Protein AF-A0A5B0BSK3-F1 (afdb_monomer_lite)

Radius of gyration: 52.9 Å; chains: 1; bounding box: 97×29×160 Å

Foldseek 3Di:
DVVVVCCCVPVVVVVVVVVVVVVLVVLVVVLVVQLVVLVVQLVVLVPCVVVLVVVPPNSPVVVVVSVVSNVVSVVSNVVSVVVNVVVVVVVVVVVVVSVVVVVVVVVVVVVVVVVVVVVVVVVVVVVVVVVVVVVVVVVVVVVVVVVVVVVVVVVVVVVVVVVVVVVVVVVVVVVVVVVVD

pLDDT: mean 88.32, std 11.14, range [46.59, 98.44]

Structure (mmCIF, N/CA/C/O backbone):
data_AF-A0A5B0BSK3-F1
#
_entry.id   AF-A0A5B0BSK3-F1
#
loop_
_atom_site.group_PDB
_atom_site.id
_atom_site.type_symbol
_atom_site.label_atom_id
_atom_site.label_alt_id
_atom_site.label_comp_id
_atom_site.label_asym_id
_atom_site.label_entity_id
_atom_site.label_seq_id
_atom_site.pdbx_PDB_ins_code
_atom_site.Cartn_x
_atom_site.Cartn_y
_atom_site.Cartn_z
_atom_site.occupancy
_atom_site.B_iso_or_equiv
_atom_site.auth_seq_id
_atom_site.auth_comp_id
_atom_site.auth_asym_id
_atom_site.auth_atom_id
_atom_site.pdbx_PDB_model_num
ATOM 1 N N . MET A 1 1 ? 8.605 -16.211 0.352 1.00 58.78 1 MET A N 1
ATOM 2 C CA . MET A 1 1 ? 8.585 -14.755 0.622 1.00 58.78 1 MET A CA 1
ATOM 3 C C . MET A 1 1 ? 7.286 -14.069 0.196 1.00 58.78 1 MET A C 1
ATOM 5 O O . MET A 1 1 ? 6.573 -13.642 1.086 1.00 58.78 1 MET A O 1
ATOM 9 N N . TRP A 1 2 ? 6.932 -13.959 -1.097 1.00 63.06 2 TRP A N 1
ATOM 10 C CA . TRP A 1 2 ? 5.648 -13.337 -1.498 1.00 63.06 2 TRP A CA 1
ATOM 11 C C . TRP A 1 2 ? 4.437 -14.219 -1.169 1.00 63.06 2 TRP A C 1
ATOM 13 O O . TRP A 1 2 ? 3.466 -13.733 -0.603 1.00 63.06 2 TRP A O 1
ATOM 23 N N . GLU A 1 3 ? 4.533 -15.530 -1.412 1.00 59.19 3 GLU A N 1
ATOM 24 C CA . GLU A 1 3 ? 3.505 -16.485 -0.975 1.00 59.19 3 GLU A CA 1
ATOM 25 C C . GLU A 1 3 ? 3.364 -16.531 0.550 1.00 59.19 3 GLU A C 1
ATOM 27 O O . GLU A 1 3 ? 2.250 -16.503 1.035 1.00 59.19 3 GLU A O 1
ATOM 32 N N . GLU A 1 4 ? 4.458 -16.500 1.320 1.00 63.97 4 GLU A N 1
ATOM 33 C CA . GLU A 1 4 ? 4.404 -16.426 2.795 1.00 63.97 4 GLU A CA 1
ATOM 34 C C . GLU A 1 4 ? 3.796 -15.110 3.302 1.00 63.97 4 GLU A C 1
ATOM 36 O O . GLU A 1 4 ? 3.042 -15.105 4.270 1.00 63.97 4 GLU A O 1
ATOM 41 N N . PHE A 1 5 ? 4.095 -13.987 2.641 1.00 64.50 5 PHE A N 1
ATOM 42 C CA . PHE A 1 5 ? 3.473 -12.698 2.935 1.00 64.50 5 PHE A CA 1
ATOM 43 C C . PHE A 1 5 ? 1.967 -12.758 2.654 1.00 64.50 5 PHE A C 1
ATOM 45 O O . PHE A 1 5 ? 1.161 -12.430 3.521 1.00 64.50 5 PHE A O 1
ATOM 52 N N . MET A 1 6 ? 1.572 -13.250 1.478 1.00 62.56 6 MET A N 1
ATOM 53 C CA . MET A 1 6 ? 0.167 -13.425 1.117 1.00 62.56 6 MET A CA 1
ATOM 54 C C . MET A 1 6 ? -0.544 -14.451 1.998 1.00 62.56 6 MET A C 1
ATOM 56 O O . MET A 1 6 ? -1.706 -14.244 2.313 1.00 62.56 6 MET A O 1
ATOM 60 N N . ASP A 1 7 ? 0.129 -15.501 2.460 1.00 64.94 7 ASP A N 1
ATOM 61 C CA . ASP A 1 7 ? -0.414 -16.500 3.381 1.00 64.94 7 ASP A CA 1
ATOM 62 C C . ASP A 1 7 ? -0.651 -15.903 4.780 1.00 64.94 7 ASP A C 1
ATOM 64 O O . ASP A 1 7 ? -1.737 -16.041 5.350 1.00 64.94 7 ASP A O 1
ATOM 68 N N . MET A 1 8 ? 0.291 -15.093 5.283 1.00 60.91 8 MET A N 1
ATOM 69 C CA . MET A 1 8 ? 0.121 -14.307 6.516 1.00 60.91 8 MET A CA 1
ATOM 70 C C . MET A 1 8 ? -1.071 -13.335 6.456 1.00 60.91 8 MET A C 1
ATOM 72 O O . MET A 1 8 ? -1.702 -13.060 7.484 1.00 60.91 8 MET A O 1
ATOM 76 N N . PHE A 1 9 ? -1.405 -12.801 5.278 1.00 63.34 9 PHE A N 1
ATOM 77 C CA . PHE A 1 9 ? -2.582 -11.942 5.091 1.00 63.34 9 PHE A CA 1
ATOM 78 C C . PHE A 1 9 ? -3.850 -12.711 4.693 1.00 63.34 9 PHE A C 1
ATOM 80 O O . PHE A 1 9 ? -4.943 -12.265 5.030 1.00 63.34 9 PHE A O 1
ATOM 87 N N . GLY A 1 10 ? -3.725 -13.845 4.008 1.00 57.16 10 GLY A N 1
ATOM 88 C CA . GLY A 1 10 ? -4.809 -14.635 3.425 1.00 57.16 10 GLY A CA 1
ATOM 89 C C . GLY A 1 10 ? -5.406 -15.633 4.411 1.00 57.16 10 GLY A C 1
ATOM 90 O O . GLY A 1 10 ? -6.599 -15.559 4.694 1.00 57.16 10 GLY A O 1
ATOM 91 N N . ASN A 1 11 ? -4.578 -16.490 5.015 1.00 56.53 11 ASN A N 1
ATOM 92 C CA . ASN A 1 11 ? -4.993 -17.383 6.103 1.00 56.53 11 ASN A CA 1
ATOM 93 C C . ASN A 1 11 ? -5.158 -16.617 7.424 1.00 56.53 11 ASN A C 1
ATOM 95 O O . ASN A 1 11 ? -6.068 -16.884 8.209 1.00 56.53 11 ASN A O 1
ATOM 99 N N . GLY A 1 12 ? -4.346 -15.576 7.629 1.00 57.75 12 GLY A N 1
ATOM 100 C CA . GLY A 1 12 ? -4.490 -14.669 8.764 1.00 57.75 12 GLY A CA 1
ATOM 101 C C . GLY A 1 12 ? -5.742 -13.789 8.710 1.00 57.75 12 GLY A C 1
ATOM 102 O O . GLY A 1 12 ? -6.115 -13.248 9.743 1.00 57.75 12 GLY A O 1
ATOM 103 N N . LYS A 1 13 ? -6.408 -13.633 7.557 1.00 61.66 13 LYS A N 1
ATOM 104 C CA . LYS A 1 13 ? -7.656 -12.860 7.447 1.00 61.66 13 LYS A CA 1
ATOM 105 C C . LYS A 1 13 ? -8.796 -13.521 8.211 1.00 61.66 13 LYS A C 1
ATOM 107 O O . LYS A 1 13 ? -9.407 -12.850 9.026 1.00 61.66 13 LYS A O 1
ATOM 112 N N . GLY A 1 14 ? -9.037 -14.814 7.985 1.00 65.31 14 GLY A N 1
ATOM 113 C CA . GLY A 1 14 ? -10.092 -15.547 8.692 1.00 65.31 14 GLY A CA 1
ATOM 114 C C . GLY A 1 14 ? -9.856 -15.529 10.198 1.00 65.31 14 GLY A C 1
ATOM 115 O O . GLY A 1 14 ? -10.701 -15.072 10.949 1.00 65.31 14 GLY A O 1
ATOM 116 N N . ILE A 1 15 ? -8.638 -15.874 10.624 1.00 68.88 15 ILE A N 1
ATOM 117 C CA . ILE A 1 15 ? -8.271 -15.909 12.047 1.00 68.88 15 ILE A CA 1
ATOM 118 C C . ILE A 1 15 ? -8.368 -14.521 12.703 1.00 68.88 15 ILE A C 1
ATOM 120 O O . ILE A 1 15 ? -8.820 -14.404 13.837 1.00 68.88 15 ILE A O 1
ATOM 124 N N . ARG A 1 16 ? -7.936 -13.453 12.023 1.00 70.50 16 ARG A N 1
ATOM 125 C CA . ARG A 1 16 ? -7.931 -12.092 12.584 1.00 70.50 16 ARG A CA 1
ATOM 126 C C . ARG A 1 16 ? -9.324 -11.470 12.582 1.00 70.50 16 ARG A C 1
ATOM 128 O O . ARG A 1 16 ? -9.658 -10.802 13.554 1.00 70.50 16 ARG A O 1
ATOM 135 N N . ASP A 1 17 ? -10.116 -11.718 11.539 1.00 73.69 17 ASP A N 1
ATOM 136 C CA . ASP A 1 17 ? -11.521 -11.314 11.482 1.00 73.69 17 ASP A CA 1
ATOM 137 C C . ASP A 1 17 ? -12.314 -12.076 12.574 1.00 73.69 17 ASP A C 1
ATOM 139 O O . ASP A 1 17 ? -13.069 -11.448 13.310 1.00 73.69 17 ASP A O 1
ATOM 143 N N . ASP A 1 18 ? -12.053 -13.374 12.791 1.00 79.00 18 ASP A N 1
ATOM 144 C CA . ASP A 1 18 ? -12.685 -14.186 13.846 1.00 79.00 18 ASP A CA 1
ATOM 145 C C . ASP A 1 18 ? -12.308 -13.724 15.263 1.00 79.00 18 ASP A C 1
ATOM 147 O O . ASP A 1 18 ? -13.186 -13.543 16.106 1.00 79.00 18 ASP A O 1
ATOM 151 N N . ILE A 1 19 ? -11.017 -13.492 15.540 1.00 83.31 19 ILE A N 1
ATOM 152 C CA . ILE A 1 19 ? -10.554 -12.973 16.843 1.00 83.31 19 ILE A CA 1
ATOM 153 C C . ILE A 1 19 ? -11.149 -11.588 17.101 1.00 83.31 19 ILE A C 1
ATOM 155 O O . ILE A 1 19 ? -11.595 -11.297 18.209 1.00 83.31 19 ILE A O 1
ATOM 159 N N . PHE A 1 20 ? -11.164 -10.727 16.082 1.00 82.94 20 PHE A N 1
ATOM 160 C CA . PHE A 1 20 ? -11.716 -9.386 16.208 1.00 82.94 20 PHE A CA 1
ATOM 161 C C . PHE A 1 20 ? -13.222 -9.423 16.489 1.00 82.94 20 PHE A C 1
ATOM 163 O O . PHE A 1 20 ? -13.682 -8.732 17.397 1.00 82.94 20 PHE A O 1
ATOM 170 N N . GLN A 1 21 ? -13.981 -10.270 15.787 1.00 82.00 21 GLN A N 1
ATOM 171 C CA . GLN A 1 21 ? -15.409 -10.453 16.062 1.00 82.00 21 GLN A CA 1
ATOM 172 C C . GLN A 1 21 ? -15.656 -11.044 17.450 1.00 82.00 21 GLN A C 1
ATOM 174 O O . GLN A 1 21 ? -16.515 -10.552 18.179 1.00 82.00 21 GLN A O 1
ATOM 179 N N . GLN A 1 22 ? -14.859 -12.032 17.863 1.00 88.94 22 GLN A N 1
ATOM 180 C CA . GLN A 1 22 ? -14.954 -12.610 19.201 1.00 88.94 22 GLN A CA 1
ATOM 181 C C . GLN A 1 22 ? -14.749 -11.551 20.292 1.00 88.94 22 GLN A C 1
ATOM 183 O O . GLN A 1 22 ? -15.480 -11.533 21.285 1.00 88.94 22 GLN A O 1
ATOM 188 N N . GLU A 1 23 ? -13.778 -10.656 20.112 1.00 88.19 23 GLU A N 1
ATOM 189 C CA . GLU A 1 23 ? -13.494 -9.610 21.091 1.00 88.19 23 GLU A CA 1
ATOM 190 C C . GLU A 1 23 ? -14.569 -8.515 21.093 1.00 88.19 23 GLU A C 1
ATOM 192 O O . GLU A 1 23 ? -14.955 -8.033 22.159 1.00 88.19 23 GLU A O 1
ATOM 197 N N . MET A 1 24 ? -15.135 -8.182 19.927 1.00 87.00 24 MET A N 1
ATOM 198 C CA . MET A 1 24 ? -16.293 -7.286 19.833 1.00 87.00 24 MET A CA 1
ATOM 199 C C . MET A 1 24 ? -17.524 -7.863 20.534 1.00 87.00 24 MET A C 1
ATOM 201 O O . MET A 1 24 ? -18.230 -7.139 21.239 1.00 87.00 24 MET A O 1
ATOM 205 N N . ASP A 1 25 ? -17.777 -9.160 20.384 1.00 89.12 25 ASP A N 1
ATOM 206 C CA . ASP A 1 25 ? -18.898 -9.821 21.045 1.00 89.12 25 ASP A CA 1
ATOM 207 C C . ASP A 1 25 ? -18.691 -9.921 22.560 1.00 89.12 25 ASP A C 1
ATOM 209 O O . ASP A 1 25 ? -19.631 -9.684 23.321 1.00 89.12 25 ASP A O 1
ATOM 213 N N . ARG A 1 26 ? -17.457 -10.152 23.026 1.00 92.25 26 ARG A N 1
ATOM 214 C CA . ARG A 1 26 ? -17.122 -10.031 24.455 1.00 92.25 26 ARG A CA 1
ATOM 215 C C . ARG A 1 26 ? -17.379 -8.629 24.991 1.00 92.25 26 ARG A C 1
ATOM 217 O O . ARG A 1 26 ? -17.936 -8.498 26.080 1.00 92.25 26 ARG A O 1
ATOM 224 N N . LEU A 1 27 ? -17.015 -7.593 24.235 1.00 92.12 27 LEU A N 1
ATOM 225 C CA . LEU A 1 27 ? -17.260 -6.209 24.634 1.00 92.12 27 LEU A CA 1
ATOM 226 C C . LEU A 1 27 ? -18.763 -5.912 24.747 1.00 92.12 27 LEU A C 1
ATOM 228 O O . LEU A 1 27 ? -19.197 -5.302 25.722 1.00 92.12 27 LEU A O 1
ATOM 232 N N . LYS A 1 28 ? -19.567 -6.390 23.787 1.00 90.12 28 LYS A N 1
ATOM 233 C CA . LYS A 1 28 ? -21.034 -6.269 23.835 1.00 90.12 28 LYS A CA 1
ATOM 234 C C . LYS A 1 28 ? -21.620 -6.952 25.067 1.00 90.12 28 LYS A C 1
ATOM 236 O O . LYS A 1 28 ? -22.472 -6.361 25.722 1.00 90.12 28 LYS A O 1
ATOM 241 N N . LEU A 1 29 ? -21.170 -8.168 25.386 1.00 93.00 29 LEU A N 1
ATOM 242 C CA . LEU A 1 29 ? -21.617 -8.884 26.584 1.00 93.00 29 LEU A CA 1
ATOM 243 C C . LEU A 1 29 ? -21.277 -8.100 27.858 1.00 93.00 29 LEU A C 1
ATOM 245 O O . LEU A 1 29 ? -22.140 -7.928 28.712 1.00 93.00 29 LEU A O 1
ATOM 249 N N . ALA A 1 30 ? -20.064 -7.545 27.945 1.00 93.25 30 ALA A N 1
ATOM 250 C CA . ALA A 1 30 ? -19.654 -6.724 29.082 1.00 93.25 30 ALA A CA 1
ATOM 251 C C . ALA A 1 30 ? -20.518 -5.460 29.244 1.00 93.25 30 ALA A C 1
ATOM 253 O O . ALA A 1 30 ? -20.886 -5.109 30.364 1.00 93.25 30 ALA A O 1
ATOM 254 N N . TYR A 1 31 ? -20.880 -4.786 28.148 1.00 92.94 31 TYR A N 1
ATOM 255 C CA . TYR A 1 31 ? -21.808 -3.653 28.206 1.00 92.94 31 TYR A CA 1
ATOM 256 C C . TYR A 1 31 ? -23.196 -4.069 28.687 1.00 92.94 31 TYR A C 1
ATOM 258 O O . TYR A 1 31 ? -23.760 -3.393 29.545 1.00 92.94 31 TYR A O 1
ATOM 266 N N . LEU A 1 32 ? -23.711 -5.201 28.202 1.00 92.06 32 LEU A N 1
ATOM 267 C CA . LEU A 1 32 ? -25.009 -5.728 28.622 1.00 92.06 32 LEU A CA 1
ATOM 268 C C . LEU A 1 32 ? -25.040 -6.019 30.130 1.00 92.06 32 LEU A C 1
ATOM 270 O O . LEU A 1 32 ? -26.027 -5.725 30.802 1.00 92.06 32 LEU A O 1
ATOM 274 N N . ASP A 1 33 ? -23.952 -6.559 30.681 1.00 95.81 33 ASP A N 1
ATOM 275 C CA . ASP A 1 33 ? -23.822 -6.829 32.116 1.00 95.81 33 ASP A CA 1
ATOM 276 C C . ASP A 1 33 ? -23.828 -5.539 32.952 1.00 95.81 33 ASP A C 1
ATOM 278 O O . ASP A 1 33 ? -24.470 -5.477 34.008 1.00 95.81 33 ASP A O 1
ATOM 282 N N . ILE A 1 34 ? -23.151 -4.489 32.474 1.00 93.62 34 ILE A N 1
ATOM 283 C CA . ILE A 1 34 ? -23.137 -3.173 33.129 1.00 93.62 34 ILE A CA 1
ATOM 284 C C . ILE A 1 34 ? -24.525 -2.529 33.062 1.00 93.62 34 ILE A C 1
ATOM 286 O O . ILE A 1 34 ? -25.015 -2.042 34.081 1.00 93.62 34 ILE A O 1
ATOM 290 N N . GLU A 1 35 ? -25.181 -2.564 31.903 1.00 94.44 35 GLU A N 1
ATOM 291 C CA . GLU A 1 35 ? -26.533 -2.031 31.718 1.00 94.44 35 GLU A CA 1
ATOM 292 C C . GLU A 1 35 ? -27.542 -2.753 32.619 1.00 94.44 35 GLU A C 1
ATOM 294 O O . GLU A 1 35 ? -28.292 -2.112 33.355 1.00 94.44 35 GLU A O 1
ATOM 299 N N . ASN A 1 36 ? -27.497 -4.087 32.669 1.00 95.12 36 ASN A N 1
ATOM 300 C CA . ASN A 1 36 ? -28.328 -4.880 33.575 1.00 95.12 36 ASN A CA 1
ATOM 301 C C . ASN A 1 36 ? -28.083 -4.515 35.047 1.00 95.12 36 ASN A C 1
ATOM 303 O O . ASN A 1 36 ? -29.036 -4.369 35.818 1.00 95.12 36 ASN A O 1
ATOM 307 N N . SER A 1 37 ? -26.821 -4.321 35.439 1.00 95.31 37 SER A N 1
ATOM 308 C CA . SER A 1 37 ? -26.454 -3.902 36.798 1.00 95.31 37 SER A CA 1
ATOM 309 C C . SER A 1 37 ? -26.969 -2.496 37.121 1.00 95.31 37 SER A C 1
ATOM 311 O O . SER A 1 37 ? -27.475 -2.256 38.223 1.00 95.31 37 SER A O 1
ATOM 313 N N . ALA A 1 38 ? -26.900 -1.571 36.161 1.00 94.81 38 ALA A N 1
ATOM 314 C CA . ALA A 1 38 ? -27.438 -0.221 36.282 1.00 94.81 38 ALA A CA 1
ATOM 315 C C . ALA A 1 38 ? -28.969 -0.244 36.425 1.00 94.81 38 ALA A C 1
ATOM 317 O O . ALA A 1 38 ? -29.506 0.351 37.359 1.00 94.81 38 ALA A O 1
ATOM 318 N N . VAL A 1 39 ? -29.679 -1.005 35.587 1.00 93.94 39 VAL A N 1
ATOM 319 C CA . VAL A 1 39 ? -31.141 -1.162 35.661 1.00 93.94 39 VAL A CA 1
ATOM 320 C C . VAL A 1 39 ? -31.571 -1.777 36.996 1.00 93.94 39 VAL A C 1
ATOM 322 O O . VAL A 1 39 ? -32.494 -1.270 37.637 1.00 93.94 39 VAL A O 1
ATOM 325 N N . GLN A 1 40 ? -30.891 -2.824 37.470 1.00 95.25 40 GLN A N 1
ATOM 326 C CA . GLN A 1 40 ? -31.186 -3.432 38.772 1.00 95.25 40 GLN A CA 1
ATOM 327 C C . GLN A 1 40 ? -30.936 -2.464 39.933 1.00 95.25 40 GLN A C 1
ATOM 329 O O . GLN A 1 40 ? -31.767 -2.357 40.838 1.00 95.25 40 GLN A O 1
ATOM 334 N N . THR A 1 41 ? -29.829 -1.719 39.893 1.00 94.69 41 THR A N 1
ATOM 335 C CA . THR A 1 41 ? -29.504 -0.701 40.903 1.00 94.69 41 THR A CA 1
ATOM 336 C C . THR A 1 41 ? -30.545 0.417 40.908 1.00 94.69 41 THR A C 1
ATOM 338 O O . THR A 1 41 ? -30.997 0.836 41.975 1.00 94.69 41 THR A O 1
ATOM 341 N N . ASN 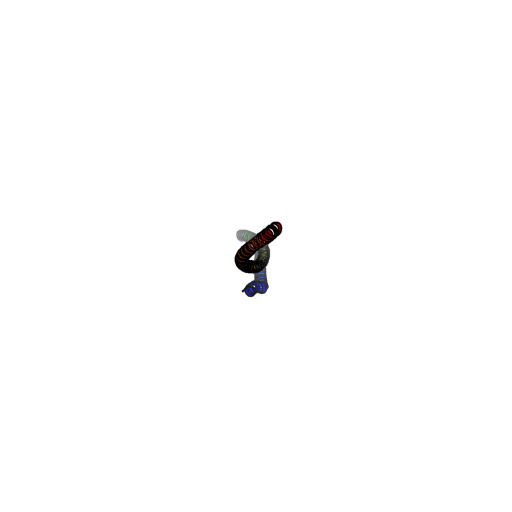A 1 42 ? -30.990 0.849 39.726 1.00 92.19 42 ASN A N 1
ATOM 342 C CA . ASN A 1 42 ? -32.050 1.837 39.566 1.00 92.19 42 ASN A CA 1
ATOM 343 C C . ASN A 1 42 ? -33.380 1.341 40.159 1.00 92.19 42 ASN A C 1
ATOM 345 O O . ASN A 1 42 ? -34.022 2.054 40.926 1.00 92.19 42 ASN A O 1
ATOM 349 N N . LEU A 1 43 ? -33.771 0.092 39.883 1.00 92.12 43 LEU A N 1
ATOM 350 C CA . LEU A 1 43 ? -34.978 -0.519 40.451 1.00 92.12 43 LEU A CA 1
ATOM 351 C C . LEU A 1 43 ? -34.901 -0.664 41.977 1.00 92.12 43 LEU A C 1
ATOM 353 O O . LEU A 1 43 ? -35.887 -0.414 42.675 1.00 92.12 43 LEU A O 1
ATOM 357 N N . LEU A 1 44 ? -33.740 -1.037 42.518 1.00 90.25 44 LEU A N 1
ATOM 358 C CA . LEU A 1 44 ? -33.527 -1.114 43.964 1.00 90.25 44 LEU A CA 1
ATOM 359 C C . LEU A 1 44 ? -33.652 0.274 44.609 1.00 90.25 44 LEU A C 1
ATOM 361 O O . LEU A 1 44 ? -34.344 0.439 45.620 1.00 90.25 44 LEU A O 1
ATOM 365 N N . ALA A 1 45 ? -33.045 1.286 43.986 1.00 90.38 45 ALA A N 1
ATOM 366 C CA . ALA A 1 45 ? -33.148 2.671 44.417 1.00 90.38 45 ALA A CA 1
ATOM 367 C C . ALA A 1 45 ? -34.580 3.212 44.284 1.00 90.38 45 ALA A C 1
ATOM 369 O O . ALA A 1 45 ? -35.035 3.955 45.140 1.00 90.38 45 ALA A O 1
ATOM 370 N N . LEU A 1 46 ? -35.353 2.799 43.281 1.00 85.62 46 LEU A N 1
ATOM 371 C CA . LEU A 1 46 ? -36.744 3.227 43.126 1.00 85.62 46 LEU A CA 1
ATOM 372 C C . LEU A 1 46 ? -37.659 2.695 44.245 1.00 85.62 46 LEU A C 1
ATOM 374 O O . LEU A 1 46 ? -38.587 3.385 44.663 1.00 85.62 46 LEU A O 1
ATOM 378 N N . ASN A 1 47 ? -37.388 1.490 44.753 1.00 85.00 47 ASN A N 1
ATOM 379 C CA . ASN A 1 47 ? -38.211 0.829 45.774 1.00 85.00 47 ASN A CA 1
ATOM 380 C C . ASN A 1 47 ? -37.850 1.226 47.220 1.00 85.00 47 ASN A C 1
ATOM 382 O O . ASN A 1 47 ? -38.666 1.092 48.136 1.00 85.00 47 ASN A O 1
ATOM 386 N N . THR A 1 48 ? -36.642 1.744 47.444 1.00 85.62 48 THR A N 1
ATOM 387 C CA . THR A 1 48 ? -36.116 2.080 48.782 1.00 85.62 48 THR A CA 1
ATOM 388 C C . THR A 1 48 ? -36.810 3.268 49.490 1.00 85.62 48 THR A C 1
ATOM 390 O O . THR A 1 48 ? -36.976 3.200 50.713 1.00 85.62 48 THR A O 1
ATOM 393 N N . PRO A 1 49 ? -37.318 4.324 48.813 1.00 81.81 49 PRO A N 1
ATOM 394 C CA . PRO A 1 49 ? -37.990 5.447 49.467 1.00 81.81 49 PRO A CA 1
ATOM 395 C C . PRO A 1 49 ? -39.261 5.040 50.221 1.00 81.81 49 PRO A C 1
ATOM 397 O O . PRO A 1 49 ? -39.613 5.681 51.205 1.00 81.81 49 PRO A O 1
ATOM 400 N N . ILE A 1 50 ? -39.925 3.948 49.821 1.00 80.12 50 ILE A N 1
ATOM 401 C CA . ILE A 1 50 ? -41.083 3.384 50.537 1.00 80.12 50 ILE A CA 1
ATOM 402 C C . ILE A 1 50 ? -40.665 2.900 51.935 1.00 80.12 50 ILE A C 1
ATOM 404 O O . ILE A 1 50 ? -41.363 3.137 52.924 1.00 80.12 50 ILE A O 1
ATOM 408 N N . VAL A 1 51 ? -39.504 2.248 52.031 1.00 78.50 51 VAL A N 1
ATOM 409 C CA . VAL A 1 51 ? -38.926 1.786 53.302 1.00 78.50 51 VAL A CA 1
ATOM 410 C C . VAL A 1 51 ? -38.455 2.977 54.137 1.00 78.50 51 VAL A C 1
ATOM 412 O O . VAL A 1 51 ? -38.711 3.022 55.339 1.00 78.50 51 VAL A O 1
ATOM 415 N N . A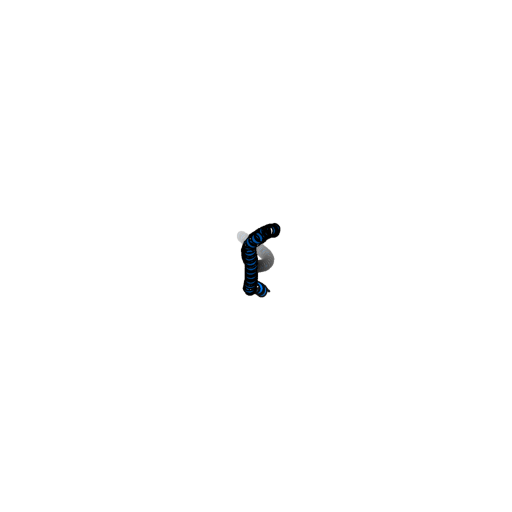LA A 1 52 ? -37.848 3.980 53.495 1.00 81.00 52 ALA A N 1
ATOM 416 C CA . ALA A 1 52 ? -37.447 5.227 54.141 1.00 81.00 52 ALA A CA 1
ATOM 417 C C . ALA A 1 52 ? -38.651 5.997 54.720 1.00 81.00 52 ALA A C 1
ATOM 419 O O . ALA A 1 52 ? -38.606 6.442 55.864 1.00 81.00 52 ALA A O 1
ATOM 420 N N . ALA A 1 53 ? -39.763 6.085 53.985 1.00 80.50 53 ALA A N 1
ATOM 421 C CA . ALA A 1 53 ? -40.997 6.709 54.458 1.00 80.50 53 ALA A CA 1
ATOM 422 C C . ALA A 1 53 ? -41.591 5.971 55.671 1.00 80.50 53 ALA A C 1
ATOM 424 O O . ALA A 1 53 ? -42.059 6.607 56.614 1.00 80.50 53 ALA A O 1
ATOM 425 N N . ARG A 1 54 ? -41.508 4.631 55.694 1.00 83.75 54 ARG A N 1
ATOM 426 C CA . ARG A 1 54 ? -41.903 3.802 56.849 1.00 83.75 54 ARG A CA 1
ATOM 427 C C . ARG A 1 54 ? -41.063 4.061 58.104 1.00 83.75 54 ARG A C 1
ATOM 429 O O . ARG A 1 54 ? -41.569 3.857 59.202 1.00 83.75 54 ARG A O 1
ATOM 436 N N . ALA A 1 55 ? -39.815 4.504 57.954 1.00 83.94 55 ALA A N 1
ATOM 437 C CA . ALA A 1 55 ? -38.903 4.802 59.061 1.00 83.94 55 ALA A CA 1
ATOM 438 C C . ALA A 1 55 ? -39.050 6.233 59.632 1.00 83.94 55 ALA A C 1
ATOM 440 O O . ALA A 1 55 ? -38.399 6.565 60.625 1.00 83.94 55 ALA A O 1
ATOM 441 N N . GLY A 1 56 ? -39.894 7.088 59.040 1.00 81.31 56 GLY A N 1
ATOM 442 C CA . GLY A 1 56 ? -40.145 8.450 59.529 1.00 81.31 56 GLY A CA 1
ATOM 443 C C . GLY A 1 56 ? -38.914 9.366 59.444 1.00 81.31 56 GLY A C 1
ATOM 444 O O . GLY A 1 56 ? -38.238 9.413 58.418 1.00 81.31 56 GLY A O 1
ATOM 445 N N . GLU A 1 57 ? -38.606 10.102 60.520 1.00 80.31 57 GLU A N 1
ATOM 446 C CA . GLU A 1 57 ? -37.436 11.006 60.607 1.00 80.31 57 GLU A CA 1
ATOM 447 C C . GLU A 1 57 ? -36.105 10.289 60.311 1.00 80.31 57 GLU A C 1
ATOM 449 O O . GLU A 1 57 ? -35.242 10.846 59.633 1.00 80.31 57 GLU A O 1
ATOM 454 N N . LEU A 1 58 ? -35.964 9.025 60.736 1.00 76.31 58 LEU A N 1
ATOM 455 C CA . LEU A 1 58 ? -34.752 8.222 60.524 1.00 76.31 58 LEU A CA 1
ATOM 456 C C . LEU A 1 58 ? -34.517 7.866 59.045 1.00 76.31 58 LEU A C 1
ATOM 458 O O . LEU A 1 58 ? -33.388 7.580 58.657 1.00 76.31 58 LEU A O 1
ATOM 462 N N . GLY A 1 59 ? -35.557 7.906 58.205 1.00 82.81 59 GLY A N 1
ATOM 463 C CA . GLY A 1 59 ? -35.469 7.580 56.781 1.00 82.81 59 GLY A CA 1
ATOM 464 C C . GLY A 1 59 ? -35.105 8.755 55.871 1.00 82.81 59 GLY A C 1
ATOM 465 O O . GLY A 1 59 ? -34.796 8.537 54.700 1.00 82.81 59 GLY A O 1
ATOM 466 N N . LYS A 1 60 ? -35.096 10.000 56.372 1.00 82.81 60 LYS A N 1
ATOM 467 C CA . LYS A 1 60 ? -34.805 11.191 55.548 1.00 82.81 60 LYS A CA 1
ATOM 468 C C . LYS A 1 60 ? -33.417 11.134 54.901 1.00 82.81 60 LYS A C 1
ATOM 470 O O . LYS A 1 60 ? -33.291 11.410 53.712 1.00 82.81 60 LYS A O 1
ATOM 475 N N . GLY A 1 61 ? -32.391 10.723 55.652 1.00 84.50 61 GLY A N 1
ATOM 476 C CA . GLY A 1 61 ? -31.033 10.546 55.120 1.00 84.50 61 GLY A CA 1
ATOM 477 C C . GLY A 1 61 ? -30.951 9.420 54.084 1.00 84.50 61 GLY A C 1
ATOM 478 O O . GLY A 1 61 ? -30.334 9.581 53.033 1.00 84.50 61 GLY A O 1
ATOM 479 N N . THR A 1 62 ? -31.649 8.309 54.331 1.00 85.56 62 THR A N 1
ATOM 480 C CA . THR A 1 62 ? -31.737 7.174 53.401 1.00 85.56 62 THR A CA 1
ATOM 481 C C . THR A 1 62 ? -32.405 7.569 52.085 1.00 85.56 62 THR A C 1
ATOM 483 O O . THR A 1 62 ? -31.936 7.158 51.027 1.00 85.56 62 THR A O 1
ATOM 486 N N . ALA A 1 63 ? -33.450 8.402 52.116 1.00 84.62 63 ALA A N 1
ATOM 487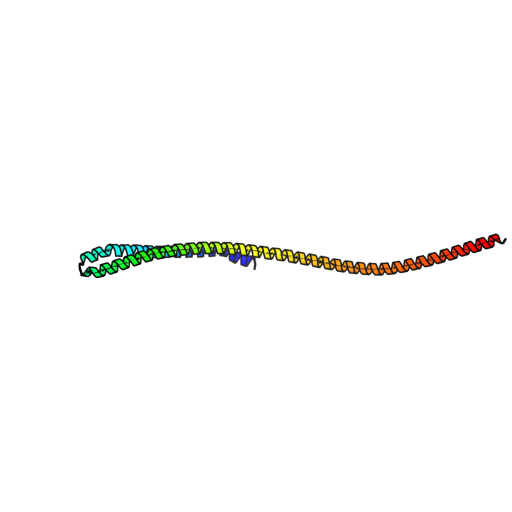 C CA . ALA A 1 63 ? -34.132 8.881 50.914 1.00 84.62 63 ALA A CA 1
ATOM 488 C C . ALA A 1 63 ? -33.216 9.733 50.013 1.00 84.62 63 ALA A C 1
ATOM 490 O O . ALA A 1 63 ? -33.229 9.559 48.796 1.00 84.62 63 ALA A O 1
ATOM 491 N N . VAL A 1 64 ? -32.379 10.599 50.602 1.00 87.44 64 VAL A N 1
ATOM 492 C CA . VAL A 1 64 ? -31.406 11.416 49.851 1.00 87.44 64 VAL A CA 1
ATOM 493 C C . VAL A 1 64 ? -30.341 10.538 49.193 1.00 87.44 64 VAL A C 1
ATOM 495 O O . VAL A 1 64 ? -30.102 10.666 47.995 1.00 87.44 64 VAL A O 1
ATOM 498 N N . VAL A 1 65 ? -29.752 9.601 49.944 1.00 89.19 65 VAL A N 1
ATOM 499 C CA . VAL A 1 65 ? -28.756 8.654 49.404 1.00 89.19 65 VAL A CA 1
ATOM 500 C C . VAL A 1 65 ? -29.353 7.829 48.265 1.00 89.19 65 VAL A C 1
ATOM 502 O O . VAL A 1 65 ? -28.731 7.656 47.223 1.00 89.19 65 VAL A O 1
ATOM 505 N N . THR A 1 66 ? -30.588 7.367 48.434 1.00 90.00 66 THR A N 1
ATOM 506 C CA . THR A 1 66 ? -31.294 6.573 47.428 1.00 90.00 66 THR A CA 1
ATOM 507 C C . THR A 1 66 ? -31.504 7.341 46.120 1.00 90.00 66 THR A C 1
ATOM 509 O O . THR A 1 66 ? -31.322 6.780 45.041 1.00 90.00 66 THR A O 1
ATOM 512 N N . GLN A 1 67 ? -31.847 8.630 46.194 1.00 90.12 67 GLN A N 1
ATOM 513 C CA . GLN A 1 67 ? -32.006 9.466 45.004 1.00 90.12 67 GLN A CA 1
ATOM 514 C C . GLN A 1 67 ? -30.677 9.653 44.252 1.00 90.12 67 GLN A C 1
ATOM 516 O O . GLN A 1 67 ? -30.667 9.629 43.021 1.00 90.12 67 GLN A O 1
ATOM 521 N N . GLU A 1 68 ? -29.558 9.787 44.970 1.00 92.44 68 GLU A N 1
ATOM 522 C CA . GLU A 1 68 ? -28.229 9.893 44.354 1.00 92.44 68 GLU A CA 1
ATOM 523 C C . GLU A 1 68 ? -27.790 8.569 43.707 1.00 92.44 68 GLU A C 1
ATOM 525 O O . GLU A 1 68 ? -27.245 8.564 42.601 1.00 92.44 68 GLU A O 1
ATOM 530 N N . VAL A 1 69 ? -28.101 7.428 44.338 1.00 94.44 69 VAL A N 1
ATOM 531 C CA . VAL A 1 69 ? -27.884 6.092 43.749 1.00 94.44 69 VAL A CA 1
ATOM 532 C C . VAL A 1 69 ? -28.688 5.934 42.458 1.00 94.44 69 VAL A C 1
ATOM 534 O O . VAL A 1 69 ? -28.152 5.445 41.466 1.00 94.44 69 VAL A O 1
ATOM 537 N N . ARG A 1 70 ? -29.944 6.403 42.432 1.00 93.12 70 ARG A N 1
ATOM 538 C CA . ARG A 1 70 ? -30.789 6.374 41.230 1.00 93.12 70 ARG A CA 1
ATOM 539 C C . ARG A 1 70 ? -30.162 7.159 40.079 1.00 93.12 70 ARG A C 1
ATOM 541 O O . ARG A 1 70 ? -29.995 6.632 38.986 1.00 93.12 70 ARG A O 1
ATOM 548 N N . LYS A 1 71 ? -29.748 8.397 40.355 1.00 94.25 71 LYS A N 1
ATOM 549 C CA . LYS A 1 71 ? -29.085 9.272 39.380 1.00 94.25 71 LYS A CA 1
ATOM 550 C C . LYS A 1 71 ? -27.765 8.678 38.876 1.00 94.25 71 LYS A C 1
ATOM 552 O O . LYS A 1 71 ? -27.448 8.785 37.695 1.00 94.25 71 LYS A O 1
ATOM 557 N N . THR A 1 72 ? -27.008 8.027 39.759 1.00 94.56 72 THR A N 1
ATOM 558 C CA . THR A 1 72 ? -25.767 7.325 39.398 1.00 94.56 72 THR A CA 1
ATOM 559 C C . THR A 1 72 ? -26.048 6.146 38.467 1.00 94.56 72 THR A C 1
ATOM 561 O O . THR A 1 72 ? -25.342 5.973 37.478 1.00 94.56 72 THR A O 1
ATOM 564 N N . ALA A 1 73 ? -27.096 5.366 38.744 1.00 95.00 73 ALA A N 1
ATOM 565 C CA . ALA A 1 73 ? -27.505 4.244 37.907 1.00 95.00 73 ALA A CA 1
ATOM 566 C C . ALA A 1 73 ? -27.997 4.695 36.518 1.00 95.00 73 ALA A C 1
ATOM 568 O O . ALA A 1 73 ? -27.585 4.121 35.515 1.00 95.00 73 ALA A O 1
ATOM 569 N N . GLU A 1 74 ? -28.810 5.755 36.447 1.00 95.00 74 GLU A N 1
ATOM 570 C CA . GLU A 1 74 ? -29.237 6.377 35.181 1.00 95.00 74 GLU A CA 1
ATOM 571 C C . GLU A 1 74 ? -28.015 6.837 34.356 1.00 95.00 74 GLU A C 1
ATOM 573 O O . GLU A 1 74 ? -27.847 6.430 33.208 1.00 95.00 74 GLU A O 1
ATOM 578 N N . SER A 1 75 ? -27.090 7.578 34.979 1.00 95.81 75 SER A N 1
ATOM 579 C CA . SER A 1 75 ? -25.851 8.053 34.338 1.00 95.81 75 SER A CA 1
ATOM 580 C C . SER A 1 75 ? -24.940 6.916 33.847 1.00 95.81 75 SER A C 1
ATOM 582 O O . SER A 1 75 ? -24.313 7.018 32.788 1.00 95.81 75 SER A O 1
ATOM 584 N N . ALA A 1 76 ? -24.866 5.807 34.592 1.00 94.00 76 ALA A N 1
ATOM 585 C CA . ALA A 1 76 ? -24.118 4.621 34.181 1.00 94.00 76 ALA A CA 1
ATOM 586 C C . ALA A 1 76 ? -24.733 3.960 32.935 1.00 94.00 76 ALA A C 1
ATOM 588 O O . ALA A 1 76 ? -23.992 3.544 32.042 1.00 94.00 76 ALA A O 1
ATOM 589 N N . SER A 1 77 ? -26.067 3.911 32.845 1.00 94.00 77 SER A N 1
ATOM 590 C CA . SER A 1 77 ? -26.782 3.397 31.670 1.00 94.00 77 SER A CA 1
ATOM 591 C C . SER A 1 77 ? -26.505 4.257 30.433 1.00 94.00 77 SER A C 1
ATOM 593 O O . SER A 1 77 ? -26.096 3.731 29.398 1.00 94.00 77 SER A O 1
ATOM 595 N N . ASP A 1 78 ? -26.618 5.582 30.563 1.00 94.88 78 ASP A N 1
ATOM 596 C CA . ASP A 1 78 ? -26.345 6.528 29.472 1.00 94.88 78 ASP A CA 1
ATOM 597 C C . ASP A 1 78 ? -24.885 6.445 28.999 1.00 94.88 78 ASP A C 1
ATOM 599 O O . ASP A 1 78 ? -24.592 6.436 27.801 1.00 94.88 78 ASP A O 1
ATOM 603 N N . SER A 1 79 ? -23.946 6.341 29.943 1.00 94.81 79 SER A N 1
ATOM 604 C CA . SER A 1 79 ? -22.522 6.186 29.633 1.00 94.81 79 SER A CA 1
ATOM 605 C C . SER A 1 79 ? -22.248 4.879 28.888 1.00 94.81 79 SER A C 1
ATOM 607 O O . SER A 1 79 ? -21.491 4.874 27.919 1.00 94.81 79 SER A O 1
ATOM 609 N N . THR A 1 80 ? -22.889 3.783 29.300 1.00 94.12 80 THR A N 1
ATOM 610 C CA . THR A 1 80 ? -22.752 2.469 28.652 1.00 94.12 80 THR A CA 1
ATOM 611 C C . THR A 1 80 ? -23.272 2.506 27.215 1.00 94.12 80 THR A C 1
ATOM 613 O O . THR A 1 80 ? -22.574 2.051 26.308 1.00 94.12 80 THR A O 1
ATOM 616 N N . ALA A 1 81 ? -24.424 3.142 26.977 1.00 92.69 81 ALA A N 1
ATOM 617 C CA . ALA A 1 81 ? -24.970 3.330 25.633 1.00 92.69 81 ALA A CA 1
ATOM 618 C C . ALA A 1 81 ? -24.029 4.152 24.730 1.00 92.69 81 ALA A C 1
ATOM 620 O O . ALA A 1 81 ? -23.775 3.782 23.580 1.00 92.69 81 ALA A O 1
ATOM 621 N N . ASN A 1 82 ? -23.442 5.230 25.263 1.00 94.75 82 ASN A N 1
ATOM 622 C CA . ASN A 1 82 ? -22.460 6.036 24.535 1.00 94.75 82 ASN A CA 1
ATOM 623 C C . ASN A 1 82 ? -21.192 5.236 24.191 1.00 94.75 82 ASN A C 1
ATOM 625 O O . ASN A 1 82 ? -20.696 5.322 23.066 1.00 94.75 82 ASN A O 1
ATOM 629 N N . PHE A 1 83 ? -20.678 4.428 25.125 1.00 92.62 83 PHE A N 1
ATOM 630 C CA . PHE A 1 83 ? -19.529 3.558 24.863 1.00 92.62 83 PHE A CA 1
ATOM 631 C C . PHE A 1 83 ? -19.831 2.496 23.806 1.00 92.62 83 PHE A C 1
ATOM 633 O O . PHE A 1 83 ? -18.987 2.235 22.949 1.00 92.62 83 PHE A O 1
ATOM 640 N N . GLN A 1 84 ? -21.033 1.921 23.817 1.00 92.38 84 GLN A N 1
ATOM 641 C CA . GLN A 1 84 ? -21.452 0.961 22.802 1.00 92.38 84 GLN A CA 1
ATOM 642 C C . GLN A 1 84 ? -21.499 1.599 21.406 1.00 92.38 84 GLN A C 1
ATOM 644 O O . GLN A 1 84 ? -21.004 1.004 20.444 1.00 92.38 84 GLN A O 1
ATOM 649 N N . ALA A 1 85 ? -22.024 2.823 21.292 1.00 93.25 85 ALA A N 1
ATOM 650 C CA . ALA A 1 85 ? -22.029 3.573 20.038 1.00 93.25 85 ALA A CA 1
ATOM 651 C C . ALA A 1 85 ? -20.604 3.884 19.546 1.00 93.25 85 ALA A C 1
ATOM 653 O O . ALA A 1 85 ? -20.290 3.653 18.376 1.00 93.25 85 ALA A O 1
ATOM 654 N N . LEU A 1 86 ? -19.721 4.339 20.442 1.00 94.56 86 LEU A N 1
ATOM 655 C CA . LEU A 1 86 ? -18.328 4.649 20.113 1.00 94.56 86 LEU A CA 1
ATOM 656 C C . LEU A 1 86 ? -17.560 3.406 19.645 1.00 94.56 86 LEU A C 1
ATOM 658 O O . LEU A 1 86 ? -16.896 3.443 18.612 1.00 94.56 86 LEU A O 1
ATOM 662 N N . THR A 1 87 ? -17.694 2.287 20.358 1.00 92.19 87 THR A N 1
ATOM 663 C CA . THR A 1 87 ? -17.090 1.009 19.959 1.00 92.19 87 THR A CA 1
ATOM 664 C C . THR A 1 87 ? -17.600 0.548 18.597 1.00 92.19 87 THR A C 1
ATOM 666 O O . THR A 1 87 ? -16.813 0.068 17.782 1.00 92.19 87 THR A O 1
ATOM 669 N N . SER A 1 88 ? -18.894 0.722 18.310 1.00 90.06 88 SER A N 1
ATOM 670 C CA . SER A 1 88 ? -19.435 0.394 16.988 1.00 90.06 88 SER A CA 1
ATOM 671 C C . SER A 1 88 ? -18.816 1.257 15.885 1.00 90.06 88 SER A C 1
ATOM 673 O O . SER A 1 88 ? -18.458 0.717 14.843 1.00 90.06 88 SER A O 1
ATOM 675 N N . SER A 1 89 ? -18.639 2.561 16.119 1.00 94.38 89 SER A N 1
ATOM 676 C CA . SER A 1 89 ? -17.960 3.454 15.168 1.00 94.38 89 SER A CA 1
ATOM 677 C C . SER A 1 89 ? -16.512 3.024 14.929 1.00 94.38 89 SER A C 1
ATOM 679 O O . SER A 1 89 ? -16.079 2.899 13.787 1.00 94.38 89 SER A O 1
ATOM 681 N N . HIS A 1 90 ? -15.770 2.715 15.997 1.00 91.19 90 HIS A N 1
ATOM 682 C CA . HIS A 1 90 ? -14.397 2.222 15.876 1.00 91.19 90 HIS A CA 1
ATOM 683 C C . HIS A 1 90 ? -14.317 0.901 15.098 1.00 91.19 90 HIS A C 1
ATOM 685 O O . HIS A 1 90 ? -13.378 0.706 14.329 1.00 91.19 90 HIS A O 1
ATOM 691 N N . ARG A 1 91 ? -15.298 -0.002 15.254 1.00 87.50 91 ARG A N 1
ATOM 692 C CA . ARG A 1 91 ? -15.381 -1.231 14.449 1.00 87.50 91 ARG A CA 1
ATOM 693 C C . ARG A 1 91 ? -15.465 -0.904 12.958 1.00 87.50 91 ARG A C 1
ATOM 695 O O . ARG A 1 91 ? -14.705 -1.469 12.174 1.00 87.50 91 ARG A O 1
ATOM 702 N N . ASP A 1 92 ? -16.347 0.019 12.582 1.00 90.00 92 ASP A N 1
ATOM 703 C CA . ASP A 1 92 ? -16.526 0.424 11.185 1.00 90.00 92 ASP A CA 1
ATOM 704 C C . ASP A 1 92 ? -15.259 1.087 10.616 1.00 90.00 92 ASP A C 1
ATOM 706 O O . ASP A 1 92 ? -14.851 0.796 9.490 1.00 90.00 92 ASP A O 1
ATOM 710 N N . GLU A 1 93 ? -14.586 1.934 11.398 1.00 93.19 93 GLU A N 1
ATOM 711 C CA . GLU A 1 93 ? -13.312 2.556 11.010 1.00 93.19 93 GLU A CA 1
ATOM 712 C C . GLU A 1 93 ? -12.199 1.519 10.796 1.00 93.19 93 GLU A C 1
ATOM 714 O O . GLU A 1 93 ? -11.454 1.593 9.813 1.00 93.19 93 GLU A O 1
ATOM 719 N N . ILE A 1 94 ? -12.102 0.520 11.678 1.00 87.56 94 ILE A N 1
ATOM 720 C CA . ILE A 1 94 ? -11.131 -0.574 11.549 1.00 87.56 94 ILE A CA 1
ATOM 721 C C . ILE A 1 94 ? -11.416 -1.401 10.290 1.00 87.56 94 ILE A C 1
ATOM 723 O O . ILE A 1 94 ? -10.486 -1.714 9.541 1.00 87.56 94 ILE A O 1
ATOM 727 N N . GLU A 1 95 ? -12.680 -1.719 10.002 1.00 85.88 95 GLU A N 1
ATOM 728 C CA . GLU A 1 95 ? -13.060 -2.435 8.777 1.00 85.88 95 GLU A CA 1
ATOM 729 C C . GLU A 1 95 ? -12.672 -1.648 7.516 1.00 85.88 95 GLU A C 1
ATOM 731 O O . GLU A 1 95 ? -12.094 -2.213 6.580 1.00 85.88 95 GLU A O 1
ATOM 736 N N . GLN A 1 96 ? -12.898 -0.332 7.502 1.00 90.44 96 GLN A N 1
ATOM 737 C CA . GLN A 1 96 ? -12.470 0.534 6.400 1.00 90.44 96 GLN A CA 1
ATOM 738 C C . GLN A 1 96 ? -10.944 0.564 6.245 1.00 90.44 96 GLN A C 1
ATOM 740 O O . GLN A 1 96 ? -10.433 0.450 5.125 1.00 90.44 96 GLN A O 1
ATOM 745 N N . ALA A 1 97 ? -10.202 0.659 7.352 1.00 87.38 97 ALA A N 1
ATOM 746 C CA . ALA A 1 97 ? -8.742 0.619 7.338 1.00 87.38 97 ALA A CA 1
ATOM 747 C C . ALA A 1 97 ? -8.217 -0.710 6.768 1.00 87.38 97 ALA A C 1
ATOM 749 O O . ALA A 1 97 ? -7.301 -0.713 5.943 1.00 87.38 97 ALA A O 1
ATOM 750 N N . LEU A 1 98 ? -8.835 -1.840 7.128 1.00 84.62 98 LEU A N 1
ATOM 751 C CA . LEU A 1 98 ? -8.487 -3.154 6.580 1.00 84.62 98 LEU A CA 1
ATOM 752 C C . LEU A 1 98 ? -8.723 -3.231 5.066 1.00 84.62 98 LEU A C 1
ATOM 754 O O . LEU A 1 98 ? -7.892 -3.789 4.345 1.00 84.62 98 LEU A O 1
ATOM 758 N N . VAL A 1 99 ? -9.816 -2.655 4.558 1.00 87.50 99 VAL A N 1
ATOM 759 C CA . VAL A 1 99 ? -10.074 -2.570 3.110 1.00 87.50 99 VAL A CA 1
ATOM 760 C C . VAL A 1 99 ? -9.000 -1.734 2.408 1.00 87.50 99 VAL A C 1
ATOM 762 O O . VAL A 1 99 ? -8.465 -2.160 1.381 1.00 87.50 99 VAL A O 1
ATOM 765 N N . ALA A 1 100 ? -8.640 -0.578 2.969 1.00 90.75 100 ALA A N 1
ATOM 766 C CA . ALA A 1 100 ? -7.602 0.285 2.411 1.00 90.75 100 ALA A CA 1
ATOM 767 C C . ALA A 1 100 ? -6.230 -0.410 2.374 1.00 90.75 100 ALA A C 1
ATOM 769 O O . ALA A 1 100 ? -5.543 -0.360 1.353 1.00 90.75 100 ALA A O 1
ATOM 770 N N . ILE A 1 101 ? -5.863 -1.120 3.446 1.00 84.81 101 ILE A N 1
ATOM 771 C CA . ILE A 1 101 ? -4.618 -1.897 3.524 1.00 84.81 101 ILE A CA 1
ATOM 772 C C . ILE A 1 101 ? -4.591 -2.999 2.458 1.00 84.81 101 ILE A C 1
ATOM 774 O O . ILE A 1 101 ? -3.583 -3.147 1.768 1.00 84.81 101 ILE A O 1
ATOM 778 N N . ARG A 1 102 ? -5.694 -3.739 2.269 1.00 83.31 102 ARG A N 1
ATOM 779 C CA . ARG A 1 102 ? -5.790 -4.786 1.231 1.00 83.31 102 ARG A CA 1
ATOM 780 C C . ARG A 1 102 ? -5.582 -4.212 -0.167 1.00 83.31 102 ARG A C 1
ATOM 782 O O . ARG A 1 102 ? -4.785 -4.740 -0.936 1.00 83.31 102 ARG A O 1
ATOM 789 N N . LYS A 1 103 ? -6.240 -3.091 -0.468 1.00 89.56 103 LYS A N 1
ATOM 790 C CA . LYS A 1 103 ? -6.054 -2.387 -1.741 1.00 89.56 103 LYS A CA 1
ATOM 791 C C . LYS A 1 103 ? -4.613 -1.894 -1.914 1.00 89.56 103 LYS A C 1
ATOM 793 O O . LYS A 1 103 ? -4.065 -1.967 -3.008 1.00 89.56 103 LYS A O 1
ATOM 798 N N . GLY A 1 104 ? -3.988 -1.414 -0.839 1.00 90.94 104 GLY A N 1
ATOM 799 C CA . GLY A 1 104 ? -2.576 -1.036 -0.831 1.00 90.94 104 GLY A CA 1
ATOM 800 C C . GLY A 1 104 ? -1.654 -2.207 -1.177 1.00 90.94 104 GLY A C 1
ATOM 801 O O . GLY A 1 104 ? -0.770 -2.052 -2.015 1.00 90.94 104 GLY A O 1
ATOM 802 N N . ALA A 1 105 ? -1.893 -3.384 -0.594 1.00 85.75 105 ALA A N 1
ATOM 803 C CA . ALA A 1 105 ? -1.119 -4.592 -0.879 1.00 85.75 105 ALA A CA 1
ATOM 804 C C . ALA A 1 105 ? -1.228 -5.023 -2.354 1.00 85.75 105 ALA A C 1
ATOM 806 O O . ALA A 1 105 ? -0.207 -5.282 -2.988 1.00 85.75 105 ALA A O 1
ATOM 807 N N . GLU A 1 106 ? -2.436 -5.008 -2.926 1.00 88.00 106 GLU A N 1
ATOM 808 C CA . GLU A 1 106 ? -2.665 -5.312 -4.348 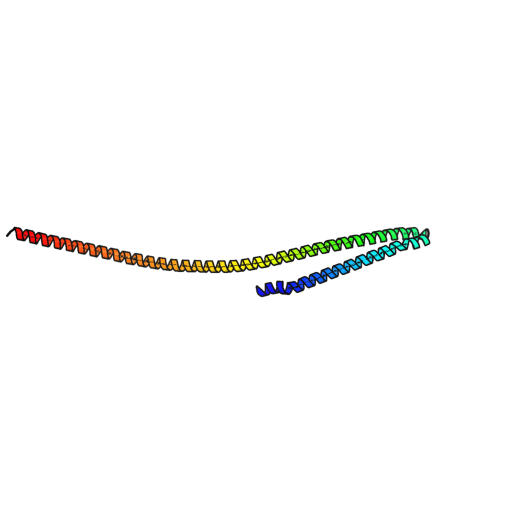1.00 88.00 106 GLU A CA 1
ATOM 809 C C . GLU A 1 106 ? -1.930 -4.324 -5.275 1.00 88.00 106 GLU A C 1
ATOM 811 O O . GLU A 1 106 ? -1.313 -4.706 -6.273 1.00 88.00 106 GLU A O 1
ATOM 816 N N . LEU A 1 107 ? -1.943 -3.031 -4.937 1.00 94.50 107 LEU A N 1
ATOM 817 C CA . LEU A 1 107 ? -1.221 -2.015 -5.705 1.00 94.50 107 LEU A CA 1
ATOM 818 C C . LEU A 1 107 ? 0.298 -2.214 -5.648 1.00 94.50 107 LEU A C 1
ATOM 820 O O . LEU A 1 107 ? 0.969 -2.034 -6.667 1.00 94.50 107 LEU A O 1
ATOM 824 N N . VAL A 1 108 ? 0.836 -2.600 -4.488 1.00 94.12 108 VAL A N 1
ATOM 825 C CA . VAL A 1 108 ? 2.261 -2.929 -4.332 1.00 94.12 108 VAL A CA 1
ATOM 826 C C . VAL A 1 108 ? 2.628 -4.135 -5.194 1.00 94.12 108 VAL A C 1
ATOM 828 O O . VAL A 1 108 ? 3.612 -4.066 -5.928 1.00 94.12 108 VAL A O 1
ATOM 831 N N . GLU A 1 109 ? 1.819 -5.196 -5.184 1.00 88.06 109 GLU A N 1
ATOM 832 C CA . GLU A 1 109 ? 2.023 -6.381 -6.027 1.00 88.06 109 GLU A CA 1
ATOM 833 C C . GLU A 1 109 ? 2.112 -6.020 -7.510 1.00 88.06 109 GLU A C 1
ATOM 835 O O . GLU A 1 109 ? 3.061 -6.376 -8.218 1.00 88.06 109 GLU A O 1
ATOM 840 N N . LYS A 1 110 ? 1.138 -5.234 -7.974 1.00 94.50 110 LYS A N 1
ATOM 841 C CA . LYS A 1 110 ? 1.096 -4.759 -9.352 1.00 94.50 110 LYS A CA 1
ATOM 842 C C . LYS A 1 110 ? 2.317 -3.900 -9.684 1.00 94.50 110 LYS A C 1
ATOM 844 O O . LYS A 1 110 ? 2.884 -4.039 -10.768 1.00 94.50 110 LYS A O 1
ATOM 849 N N . GLY A 1 111 ? 2.744 -3.042 -8.758 1.00 96.06 111 GLY A N 1
ATOM 850 C CA . GLY A 1 111 ? 3.950 -2.225 -8.893 1.00 96.06 111 GLY A CA 1
ATOM 851 C C . GLY A 1 111 ? 5.222 -3.062 -9.048 1.00 96.06 111 GLY A C 1
ATOM 852 O O . GLY A 1 111 ? 6.039 -2.783 -9.930 1.00 96.06 111 GLY A O 1
ATOM 853 N N . VAL A 1 112 ? 5.365 -4.130 -8.259 1.00 95.25 112 VAL A N 1
ATOM 854 C CA . VAL A 1 112 ? 6.483 -5.082 -8.372 1.00 95.25 112 V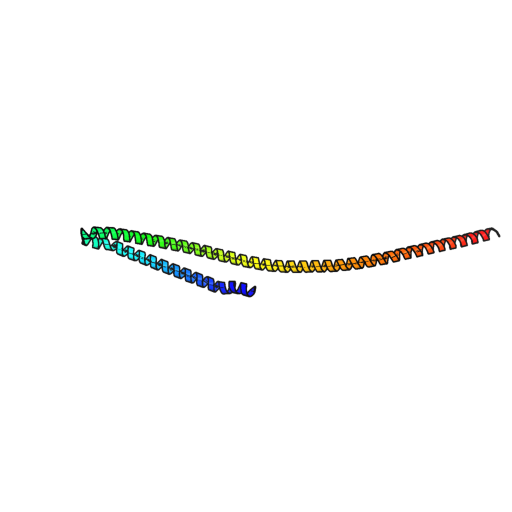AL A CA 1
ATOM 855 C C . VAL A 1 112 ? 6.467 -5.782 -9.733 1.00 95.25 112 VAL A C 1
ATOM 857 O O . VAL A 1 112 ? 7.490 -5.810 -10.417 1.00 95.25 112 VAL A O 1
ATOM 860 N N . SER A 1 113 ? 5.306 -6.273 -10.177 1.00 95.12 113 SER A N 1
ATOM 861 C CA . SER A 1 113 ? 5.160 -6.926 -11.486 1.00 95.12 113 SER A CA 1
ATOM 862 C C . SER A 1 113 ? 5.548 -5.998 -12.648 1.00 95.12 113 SER A C 1
ATOM 864 O O . SER A 1 113 ? 6.359 -6.362 -13.502 1.00 95.12 113 SER A O 1
ATOM 866 N N . ILE A 1 114 ? 5.047 -4.758 -12.645 1.00 97.25 114 ILE A N 1
ATOM 867 C CA . ILE A 1 114 ? 5.392 -3.743 -13.654 1.00 97.25 114 ILE A CA 1
ATOM 868 C C . ILE A 1 114 ? 6.894 -3.434 -13.636 1.00 97.25 114 ILE A C 1
ATOM 870 O O . ILE A 1 114 ? 7.504 -3.267 -14.696 1.00 97.25 114 ILE A O 1
ATOM 874 N N . SER A 1 115 ? 7.504 -3.378 -12.451 1.00 97.44 115 SER A N 1
ATOM 875 C CA . SER A 1 115 ? 8.942 -3.130 -12.311 1.00 97.44 115 SER A CA 1
ATOM 876 C C . SER A 1 115 ? 9.766 -4.252 -12.944 1.00 97.44 115 SER A C 1
ATOM 878 O O . SER A 1 115 ? 10.722 -3.970 -13.665 1.00 97.44 115 SER A O 1
ATOM 880 N N . PHE A 1 116 ? 9.354 -5.511 -12.769 1.00 97.00 116 PHE A N 1
ATOM 881 C CA . PHE A 1 116 ? 10.009 -6.662 -13.397 1.00 97.00 116 PHE A CA 1
ATOM 882 C C . PHE A 1 116 ? 9.915 -6.618 -14.930 1.00 97.00 116 PHE A C 1
ATOM 884 O O . PHE A 1 116 ? 10.917 -6.777 -15.628 1.00 97.00 116 PHE A O 1
ATOM 891 N N . VAL A 1 117 ? 8.729 -6.313 -15.469 1.00 97.69 117 VAL A N 1
ATOM 892 C CA . VAL A 1 117 ? 8.539 -6.130 -16.920 1.00 97.69 117 VAL A CA 1
ATOM 893 C C . VAL A 1 117 ? 9.415 -4.992 -17.449 1.00 97.69 117 VAL A C 1
ATOM 895 O O . VAL A 1 117 ? 10.014 -5.107 -18.517 1.00 97.69 117 VAL A O 1
ATOM 898 N N . THR A 1 118 ? 9.511 -3.893 -16.704 1.00 98.12 118 THR A N 1
ATOM 899 C CA . THR A 1 118 ? 10.343 -2.743 -17.078 1.00 98.12 118 THR A CA 1
ATOM 900 C C . THR A 1 118 ? 11.826 -3.113 -17.098 1.00 98.12 118 THR A C 1
ATOM 902 O O . THR A 1 118 ? 12.512 -2.777 -18.062 1.00 98.12 118 THR A O 1
ATOM 905 N N . ALA A 1 119 ? 12.306 -3.859 -16.100 1.00 97.94 119 ALA A N 1
ATOM 906 C CA . ALA A 1 119 ? 13.681 -4.354 -16.061 1.00 97.94 119 ALA A CA 1
ATOM 907 C C . ALA A 1 119 ? 14.006 -5.226 -17.287 1.00 97.94 119 ALA A C 1
ATOM 909 O O . ALA A 1 119 ? 14.985 -4.966 -17.980 1.00 97.94 119 ALA A O 1
ATOM 910 N N . SER A 1 120 ? 13.127 -6.171 -17.636 1.00 98.12 120 SER A N 1
ATOM 911 C CA . SER A 1 120 ? 13.300 -7.022 -18.824 1.00 98.12 120 SER A CA 1
ATOM 912 C C . SER A 1 120 ? 13.332 -6.222 -20.139 1.00 98.12 120 SER A C 1
ATOM 914 O O . SER A 1 120 ? 14.120 -6.509 -21.048 1.00 98.12 120 SER A O 1
ATOM 916 N N . LYS A 1 121 ? 12.523 -5.159 -20.250 1.00 98.06 121 LYS A N 1
ATOM 917 C CA . LYS A 1 121 ? 12.582 -4.250 -21.406 1.00 98.06 121 LYS A CA 1
ATOM 918 C C . LYS A 1 121 ? 13.904 -3.488 -21.474 1.00 98.06 121 LYS A C 1
ATOM 920 O O . LYS A 1 121 ? 14.446 -3.334 -22.565 1.00 98.06 121 LYS A O 1
ATOM 925 N N . ILE A 1 122 ? 14.432 -3.038 -20.336 1.00 98.31 122 ILE A N 1
ATOM 926 C CA . ILE A 1 122 ? 15.747 -2.385 -20.270 1.00 98.31 122 ILE A CA 1
ATOM 927 C C . ILE A 1 122 ? 16.846 -3.355 -20.713 1.00 98.31 122 ILE A C 1
ATOM 929 O O . ILE A 1 122 ? 17.685 -2.977 -21.527 1.00 98.31 122 ILE A O 1
ATOM 933 N N . GLU A 1 123 ? 16.815 -4.612 -20.269 1.00 98.38 123 GLU A N 1
ATOM 934 C CA . GLU A 1 123 ? 17.765 -5.638 -20.725 1.00 98.38 123 GLU A CA 1
ATOM 935 C C . GLU A 1 123 ? 17.708 -5.848 -22.245 1.00 98.38 123 GLU A C 1
ATOM 937 O O . GLU A 1 123 ? 18.745 -5.919 -22.906 1.00 98.38 123 GLU A O 1
ATOM 942 N N . SER A 1 124 ? 16.504 -5.863 -22.823 1.00 98.31 124 SER A N 1
ATOM 943 C CA . SER A 1 124 ? 16.316 -5.977 -24.276 1.00 98.31 124 SER A CA 1
ATOM 944 C C . SER A 1 124 ? 16.898 -4.774 -25.034 1.00 98.31 124 SER A C 1
ATOM 946 O O . SER A 1 124 ? 17.535 -4.935 -26.079 1.00 98.31 124 SER A O 1
ATOM 948 N N . ILE A 1 125 ? 16.733 -3.561 -24.493 1.00 98.44 125 ILE A N 1
ATOM 949 C CA . ILE A 1 125 ? 17.337 -2.341 -25.049 1.00 98.44 125 ILE A CA 1
ATOM 950 C C . ILE A 1 125 ? 18.865 -2.429 -24.986 1.00 98.44 125 ILE A C 1
ATOM 952 O O . ILE A 1 125 ? 19.531 -2.168 -25.986 1.00 98.44 125 ILE A O 1
ATOM 956 N N . LEU A 1 126 ? 19.431 -2.842 -23.849 1.00 98.38 126 LEU A N 1
ATOM 957 C CA . LEU A 1 126 ? 20.880 -3.004 -23.691 1.00 98.38 126 LEU A CA 1
ATOM 958 C C . LEU A 1 126 ? 21.449 -4.048 -24.660 1.00 98.38 126 LEU A C 1
ATOM 960 O O . LEU A 1 126 ? 22.515 -3.836 -25.239 1.00 98.38 126 LEU A O 1
ATOM 964 N N . SER A 1 127 ? 20.727 -5.148 -24.886 1.00 98.31 127 SER A N 1
ATOM 965 C CA . SER A 1 127 ? 21.091 -6.151 -25.890 1.00 98.31 127 SER A CA 1
ATOM 966 C C . SER A 1 127 ? 21.103 -5.559 -27.301 1.00 98.31 127 SER A C 1
ATOM 968 O O . SER A 1 127 ? 22.079 -5.735 -28.028 1.00 98.31 127 SER A O 1
ATOM 970 N N . THR A 1 128 ? 20.076 -4.783 -27.653 1.00 98.44 128 THR A N 1
ATOM 971 C CA . THR A 1 128 ? 19.989 -4.106 -28.956 1.00 98.44 128 THR A CA 1
ATOM 972 C C . THR A 1 128 ? 21.150 -3.131 -29.153 1.00 98.44 128 THR A C 1
ATOM 974 O O . THR A 1 128 ? 21.803 -3.160 -30.190 1.00 98.44 128 THR A O 1
ATOM 977 N N . ILE A 1 129 ? 21.477 -2.324 -28.137 1.00 98.38 129 ILE A N 1
ATOM 978 C CA . ILE A 1 129 ? 22.623 -1.401 -28.173 1.00 98.38 129 ILE A CA 1
ATOM 979 C C . ILE A 1 129 ? 23.933 -2.161 -28.416 1.00 98.38 129 ILE A C 1
ATOM 981 O O . ILE A 1 129 ? 24.764 -1.717 -29.206 1.00 98.38 129 ILE A O 1
ATOM 985 N N . LYS A 1 130 ? 24.118 -3.319 -27.770 1.00 98.31 130 LYS A N 1
ATOM 986 C CA . LYS A 1 130 ? 25.315 -4.148 -27.957 1.00 98.31 130 LYS A CA 1
ATOM 987 C C . LYS A 1 130 ? 25.438 -4.669 -29.392 1.00 98.31 130 LYS A C 1
ATOM 989 O O . LYS A 1 130 ? 26.542 -4.670 -29.929 1.00 98.31 130 LYS A O 1
ATOM 994 N N . VAL A 1 131 ? 24.327 -5.085 -30.003 1.00 98.19 131 VAL A N 1
ATOM 995 C CA . VAL A 1 131 ? 24.300 -5.494 -31.418 1.00 98.19 131 VAL A CA 1
ATOM 996 C C . VAL A 1 131 ? 24.654 -4.310 -32.315 1.00 98.19 131 VAL A C 1
ATOM 998 O O . VAL A 1 131 ? 25.597 -4.413 -33.090 1.00 98.19 131 VAL A O 1
ATOM 1001 N N . SER A 1 132 ? 24.018 -3.151 -32.124 1.00 98.19 132 SER A N 1
ATOM 1002 C CA . SER A 1 132 ? 24.324 -1.949 -32.910 1.00 98.19 132 SER A CA 1
ATOM 1003 C C . SER A 1 132 ? 25.792 -1.525 -32.805 1.00 98.19 132 SER A C 1
ATOM 1005 O O . SER A 1 132 ? 26.381 -1.081 -33.785 1.00 98.19 132 SER A O 1
ATOM 1007 N N . GLN A 1 133 ? 26.409 -1.665 -31.628 1.00 98.19 133 GLN A N 1
ATOM 1008 C CA . GLN A 1 133 ? 27.831 -1.369 -31.445 1.00 98.19 133 GLN A CA 1
ATOM 1009 C C . GLN A 1 133 ? 28.725 -2.313 -32.265 1.00 98.19 133 GLN A C 1
ATOM 1011 O O . GLN A 1 133 ? 29.740 -1.870 -32.801 1.00 98.19 133 GLN A O 1
ATOM 1016 N N . SER A 1 134 ? 28.343 -3.590 -32.371 1.00 98.00 134 SER A N 1
ATOM 1017 C CA . SER A 1 134 ? 29.020 -4.567 -33.230 1.00 98.00 134 SER A CA 1
ATOM 1018 C C . SER A 1 134 ? 28.876 -4.193 -34.702 1.00 98.00 134 SER A C 1
ATOM 1020 O O . SER A 1 134 ? 29.877 -4.145 -35.410 1.00 98.00 134 SER A O 1
ATOM 1022 N N . ASP A 1 135 ? 27.661 -3.858 -35.142 1.00 97.81 135 ASP A N 1
ATOM 1023 C CA . ASP A 1 135 ? 27.391 -3.468 -36.530 1.00 97.81 135 ASP A CA 1
ATOM 1024 C C . ASP A 1 135 ? 28.194 -2.224 -36.929 1.00 97.81 135 ASP A C 1
ATOM 1026 O O . ASP A 1 135 ? 28.771 -2.175 -38.013 1.00 97.81 135 ASP A O 1
ATOM 1030 N N . ILE A 1 136 ? 28.298 -1.232 -36.035 1.00 97.94 136 ILE A N 1
ATOM 1031 C CA . ILE A 1 136 ? 29.131 -0.040 -36.251 1.00 97.94 136 ILE A CA 1
ATOM 1032 C C . ILE A 1 136 ? 30.603 -0.423 -36.445 1.00 97.94 136 ILE A C 1
ATOM 1034 O O . ILE A 1 136 ? 31.249 0.128 -37.334 1.00 97.94 136 ILE A O 1
ATOM 1038 N N . SER A 1 137 ? 31.129 -1.362 -35.653 1.00 97.75 137 SER A N 1
ATOM 1039 C CA . SER A 1 137 ? 32.510 -1.840 -35.807 1.00 97.75 137 SER A CA 1
ATOM 1040 C C . SER A 1 137 ? 32.719 -2.501 -37.171 1.00 97.75 137 SER A C 1
ATOM 1042 O O . SER A 1 137 ? 33.678 -2.187 -37.868 1.00 97.75 137 SER A O 1
ATOM 1044 N N . THR A 1 138 ? 31.789 -3.359 -37.596 1.00 97.88 138 THR A N 1
ATOM 1045 C CA . THR A 1 138 ? 31.842 -3.997 -38.918 1.00 97.88 138 THR A CA 1
ATOM 1046 C C . THR A 1 138 ? 31.751 -2.972 -40.049 1.00 97.88 138 THR A C 1
ATOM 1048 O O . THR A 1 138 ? 32.482 -3.064 -41.031 1.00 97.88 138 THR A O 1
ATOM 1051 N N . ILE A 1 139 ? 30.902 -1.950 -39.916 1.00 97.44 139 ILE A N 1
ATOM 1052 C CA . ILE A 1 139 ? 30.819 -0.858 -40.896 1.00 97.44 139 ILE A CA 1
ATOM 1053 C C . ILE A 1 139 ? 32.150 -0.102 -40.985 1.00 97.44 139 ILE A C 1
ATOM 1055 O O . ILE A 1 139 ? 32.577 0.235 -42.086 1.00 97.44 139 ILE A O 1
ATOM 1059 N N . GLN A 1 140 ? 32.819 0.157 -39.859 1.00 97.75 140 GLN A N 1
ATOM 1060 C CA . GLN A 1 140 ? 34.132 0.809 -39.860 1.00 97.75 140 GLN A CA 1
ATOM 1061 C C . GLN A 1 140 ? 35.181 -0.017 -40.614 1.00 97.75 140 GLN A C 1
ATOM 1063 O O . GLN A 1 140 ? 35.929 0.549 -41.408 1.00 97.75 140 GLN A O 1
ATOM 1068 N N . GLU A 1 141 ? 35.198 -1.337 -40.425 1.00 97.44 141 GLU A N 1
ATOM 1069 C CA . GLU A 1 141 ? 36.084 -2.242 -41.171 1.00 97.44 141 GLU A CA 1
ATOM 1070 C C . GLU A 1 141 ? 35.815 -2.179 -42.683 1.00 97.44 141 GLU A C 1
ATOM 1072 O O . GLU A 1 141 ? 36.746 -2.006 -43.471 1.00 97.44 141 GLU A O 1
ATOM 1077 N N . ILE A 1 142 ? 34.541 -2.221 -43.087 1.00 97.56 142 ILE A N 1
ATOM 1078 C CA . ILE A 1 142 ? 34.138 -2.116 -44.499 1.00 97.56 142 ILE A CA 1
ATOM 1079 C C . ILE A 1 142 ? 34.558 -0.769 -45.102 1.00 97.56 142 ILE A C 1
ATOM 1081 O O . ILE A 1 142 ? 34.994 -0.723 -46.250 1.00 97.56 142 ILE A O 1
ATOM 1085 N N . ILE A 1 143 ? 34.442 0.335 -44.355 1.00 96.94 143 ILE A N 1
ATOM 1086 C CA . ILE A 1 143 ? 34.847 1.666 -44.835 1.00 96.94 143 ILE A CA 1
ATOM 1087 C C . ILE A 1 143 ? 36.352 1.707 -45.132 1.00 96.94 143 ILE A C 1
ATOM 1089 O O . ILE A 1 143 ? 36.751 2.267 -46.157 1.00 96.94 143 ILE A O 1
ATOM 1093 N N . GLU A 1 144 ? 37.186 1.115 -44.274 1.00 96.25 144 GLU A N 1
ATOM 1094 C CA . GLU A 1 144 ? 38.633 1.053 -44.514 1.00 96.25 144 GLU A CA 1
ATOM 1095 C C . GLU A 1 144 ? 38.973 0.175 -45.724 1.00 96.25 144 GLU A C 1
ATOM 1097 O O . GLU A 1 144 ? 39.776 0.572 -46.572 1.00 96.25 144 GLU A O 1
ATOM 1102 N N . GLU A 1 145 ? 38.314 -0.975 -45.880 1.00 96.25 145 GLU A N 1
ATOM 1103 C CA . GLU A 1 145 ? 38.490 -1.826 -47.061 1.00 96.25 145 GLU A CA 1
ATOM 1104 C C . GLU A 1 145 ? 38.067 -1.101 -48.351 1.00 96.25 145 GLU A C 1
ATOM 1106 O O . GLU A 1 145 ? 38.801 -1.077 -49.345 1.00 96.25 145 GLU A O 1
ATOM 1111 N N . GLN A 1 146 ? 36.912 -0.432 -48.327 1.00 95.31 146 GLN A N 1
ATOM 1112 C CA . GLN A 1 146 ? 36.395 0.330 -49.460 1.00 95.31 146 GLN A CA 1
ATOM 1113 C C . GLN A 1 146 ? 37.332 1.479 -49.855 1.00 95.31 146 GLN A C 1
ATOM 1115 O O . GLN A 1 146 ? 37.477 1.782 -51.043 1.00 95.31 146 GLN A O 1
ATOM 1120 N N . LYS A 1 147 ? 37.988 2.118 -48.880 1.00 96.38 147 LYS A N 1
ATOM 1121 C CA . LYS A 1 147 ? 38.984 3.163 -49.133 1.00 96.38 147 LYS A CA 1
ATOM 1122 C C . LYS A 1 147 ? 40.175 2.619 -49.924 1.00 96.38 147 LYS A C 1
ATOM 1124 O O . LYS A 1 147 ? 40.547 3.229 -50.926 1.00 96.38 147 LYS A O 1
ATOM 1129 N N . LEU A 1 148 ? 40.718 1.466 -49.530 1.00 95.69 148 LEU A N 1
ATOM 1130 C CA . LEU A 1 148 ? 41.822 0.813 -50.246 1.00 95.69 148 LEU A CA 1
ATOM 1131 C C . LEU A 1 148 ? 41.419 0.424 -51.675 1.00 95.69 148 LEU A C 1
ATOM 1133 O O . LEU A 1 148 ? 42.157 0.680 -52.626 1.00 95.69 148 LEU A O 1
ATOM 1137 N N . LEU A 1 149 ? 40.216 -0.129 -51.845 1.00 96.31 149 LEU A N 1
ATOM 1138 C CA . LEU A 1 149 ? 39.652 -0.437 -53.163 1.00 96.31 149 LEU A CA 1
ATOM 1139 C C . LEU A 1 149 ? 39.516 0.809 -54.046 1.00 96.31 149 LEU A C 1
ATOM 1141 O O . LEU A 1 149 ? 39.834 0.761 -55.232 1.00 96.31 149 LEU A O 1
ATOM 1145 N N . SER A 1 150 ? 39.074 1.931 -53.479 1.00 95.94 150 SER A N 1
ATOM 1146 C CA . SER A 1 150 ? 38.960 3.202 -54.200 1.00 95.94 150 SER A CA 1
ATOM 1147 C C . SER A 1 150 ? 40.323 3.712 -54.688 1.00 95.94 150 SER A C 1
ATOM 1149 O O . SER A 1 150 ? 40.447 4.161 -55.830 1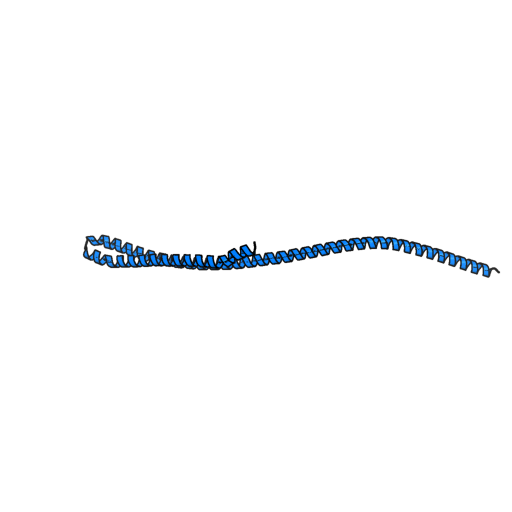.00 95.94 150 SER A O 1
ATOM 1151 N N . GLU A 1 151 ? 41.369 3.591 -53.863 1.00 95.81 151 GLU A N 1
ATOM 1152 C CA . GLU A 1 151 ? 42.743 3.928 -54.257 1.00 95.81 151 GLU A CA 1
ATOM 1153 C C . GLU A 1 151 ? 43.256 3.027 -55.388 1.00 95.81 151 GLU A C 1
ATOM 1155 O O . GLU A 1 151 ? 43.846 3.530 -56.348 1.00 95.81 151 GLU A O 1
ATOM 1160 N N . LEU A 1 152 ? 42.968 1.724 -55.330 1.00 96.19 152 LEU A N 1
ATOM 1161 C CA . LEU A 1 152 ? 43.319 0.780 -56.391 1.00 96.19 152 LEU A CA 1
ATOM 1162 C C . LEU A 1 152 ? 42.612 1.115 -57.710 1.00 96.19 152 LEU A C 1
ATOM 1164 O O . LEU A 1 152 ? 43.258 1.216 -58.748 1.00 96.19 152 LEU A O 1
ATOM 1168 N N . VAL A 1 153 ? 41.296 1.346 -57.680 1.00 96.25 153 VAL A N 1
ATOM 1169 C CA . VAL A 1 153 ? 40.529 1.730 -58.878 1.00 96.25 153 VAL A CA 1
ATOM 1170 C C . VAL A 1 153 ? 41.081 3.017 -59.486 1.00 96.25 153 VAL A C 1
ATOM 1172 O O . VAL A 1 153 ? 41.206 3.125 -60.706 1.00 96.25 153 VAL A O 1
ATOM 1175 N N . LYS A 1 154 ? 41.454 3.994 -58.651 1.00 95.94 154 LYS A N 1
ATOM 1176 C CA . LYS A 1 154 ? 42.088 5.229 -59.119 1.00 95.94 154 LYS A CA 1
ATOM 1177 C C . LYS A 1 154 ? 43.412 4.951 -59.837 1.00 95.94 154 LYS A C 1
ATOM 1179 O O . LYS A 1 154 ? 43.658 5.560 -60.877 1.00 95.94 154 LYS A O 1
ATOM 1184 N N . TYR A 1 155 ? 44.242 4.060 -59.298 1.00 95.62 155 TYR A N 1
ATOM 1185 C CA . TYR A 1 155 ? 45.503 3.658 -59.923 1.00 95.62 155 TYR A CA 1
ATOM 1186 C C . TYR A 1 155 ? 45.276 2.998 -61.292 1.00 95.62 155 TYR A C 1
ATOM 1188 O O . TYR A 1 155 ? 45.857 3.434 -62.285 1.00 95.62 155 TYR A O 1
ATOM 1196 N N . GLU A 1 156 ? 44.363 2.029 -61.374 1.00 95.75 156 GLU A N 1
ATOM 1197 C CA . GLU A 1 156 ? 44.026 1.330 -62.623 1.00 95.75 156 GLU A CA 1
ATOM 1198 C C . GLU A 1 156 ? 43.481 2.278 -63.701 1.00 95.75 156 GLU A C 1
ATOM 1200 O O . GLU A 1 156 ? 43.878 2.210 -64.864 1.00 95.75 156 GLU A O 1
ATOM 1205 N N . LEU A 1 157 ? 42.613 3.226 -63.327 1.00 94.75 157 LEU A N 1
ATOM 1206 C CA . LEU A 1 157 ? 42.098 4.236 -64.259 1.00 94.75 157 LEU A CA 1
ATOM 1207 C C . LEU A 1 157 ? 43.205 5.141 -64.809 1.00 94.75 157 LEU A C 1
ATOM 1209 O O . LEU A 1 157 ? 43.142 5.557 -65.968 1.00 94.75 157 LEU A O 1
ATOM 1213 N N . GLN A 1 158 ? 44.215 5.454 -63.996 1.00 95.19 158 GLN A N 1
ATOM 1214 C CA . GLN A 1 158 ? 45.354 6.242 -64.447 1.00 95.19 158 GLN A CA 1
ATOM 1215 C C . GLN A 1 158 ? 46.235 5.448 -65.419 1.00 95.19 158 GLN A C 1
ATOM 1217 O O . GLN A 1 158 ? 46.581 5.980 -66.473 1.00 95.19 158 GLN A O 1
ATOM 1222 N N . GLY A 1 159 ? 46.495 4.170 -65.134 1.00 95.88 159 GLY A N 1
ATOM 1223 C CA . GLY A 1 159 ? 47.188 3.275 -66.065 1.00 95.88 159 GLY A CA 1
ATOM 1224 C C . GLY A 1 159 ? 46.439 3.116 -67.393 1.00 95.88 159 GLY A C 1
ATOM 1225 O O . GLY A 1 159 ? 47.029 3.246 -68.464 1.00 95.88 159 GLY A O 1
ATOM 1226 N N . ALA A 1 160 ? 45.117 2.933 -67.350 1.00 95.38 160 ALA A N 1
ATOM 1227 C CA . ALA A 1 160 ? 44.289 2.875 -68.553 1.00 95.38 160 ALA A CA 1
ATOM 1228 C C . ALA A 1 160 ? 44.376 4.173 -69.372 1.00 95.38 160 ALA A C 1
ATOM 1230 O O . ALA A 1 160 ? 44.516 4.124 -70.593 1.00 95.38 160 ALA A O 1
ATOM 1231 N N . LYS A 1 161 ? 44.340 5.339 -68.711 1.00 95.81 161 LYS A N 1
ATOM 1232 C CA . LYS A 1 161 ? 44.517 6.638 -69.374 1.00 95.81 161 LYS A CA 1
ATOM 1233 C C . LYS A 1 161 ? 45.871 6.732 -70.081 1.00 95.81 161 LYS A C 1
ATOM 1235 O O . LYS A 1 161 ? 45.910 7.177 -71.222 1.00 95.81 161 LYS A O 1
ATOM 1240 N N . GLU A 1 162 ? 46.957 6.321 -69.431 1.00 95.38 162 GLU A N 1
ATOM 1241 C CA . GLU A 1 162 ? 48.300 6.324 -70.026 1.00 95.38 162 GLU A CA 1
ATOM 1242 C C . GLU A 1 162 ? 48.385 5.413 -71.256 1.00 95.38 162 GLU A C 1
ATOM 1244 O O . GLU A 1 162 ? 48.929 5.826 -72.279 1.00 95.38 162 GLU A O 1
ATOM 1249 N N . LEU A 1 163 ? 47.789 4.218 -71.195 1.00 94.94 163 LEU A N 1
ATOM 1250 C CA . LEU A 1 163 ? 47.701 3.307 -72.339 1.00 94.94 163 LEU A CA 1
ATOM 1251 C C . LEU A 1 163 ? 46.908 3.911 -73.502 1.00 94.94 163 LEU A C 1
ATOM 1253 O O . LEU A 1 163 ? 47.330 3.790 -74.649 1.00 94.94 163 LEU A O 1
ATOM 1257 N N . PHE A 1 164 ? 45.783 4.578 -73.225 1.00 95.06 164 PHE A N 1
ATOM 1258 C CA . PHE A 1 164 ? 45.014 5.263 -74.266 1.00 95.06 164 PHE A CA 1
ATOM 1259 C C . PHE A 1 164 ? 45.808 6.395 -74.919 1.00 95.06 164 PHE A C 1
ATOM 1261 O O . PHE A 1 164 ? 45.750 6.525 -76.139 1.00 95.06 164 PHE A O 1
ATOM 1268 N N . THR A 1 165 ? 46.567 7.176 -74.144 1.00 94.69 165 THR A N 1
ATOM 1269 C CA . THR A 1 165 ? 47.455 8.209 -74.697 1.00 94.69 165 THR A CA 1
ATOM 1270 C C . THR A 1 165 ? 48.536 7.591 -75.584 1.00 94.69 165 THR A C 1
ATOM 1272 O O . THR A 1 165 ? 48.693 8.012 -76.720 1.00 94.69 165 THR A O 1
ATOM 1275 N N . GLN A 1 166 ? 49.220 6.539 -75.122 1.00 94.50 166 GLN A N 1
ATOM 1276 C CA . GLN A 1 166 ? 50.247 5.858 -75.924 1.00 94.50 166 GLN A CA 1
ATOM 1277 C C . GLN A 1 166 ? 49.679 5.277 -77.222 1.00 94.50 166 GLN A C 1
ATOM 1279 O O . GLN A 1 166 ? 50.292 5.400 -78.277 1.00 94.50 166 GLN A O 1
ATOM 1284 N N . ALA A 1 167 ? 48.505 4.643 -77.152 1.00 93.00 167 ALA A N 1
ATOM 1285 C CA . ALA A 1 167 ? 47.834 4.104 -78.328 1.00 93.00 167 ALA A CA 1
ATOM 1286 C C . ALA A 1 167 ? 47.441 5.216 -79.310 1.00 93.00 167 ALA A C 1
ATOM 1288 O O . ALA A 1 167 ? 47.637 5.051 -80.511 1.00 93.00 167 ALA A O 1
ATOM 1289 N N . HIS A 1 168 ? 46.922 6.339 -78.805 1.00 92.31 168 HIS A N 1
ATOM 1290 C CA . HIS A 1 168 ? 46.610 7.515 -79.612 1.00 92.31 168 HIS A CA 1
ATOM 1291 C C . HIS A 1 168 ? 47.857 8.039 -80.336 1.00 92.31 168 HIS A C 1
ATOM 1293 O O . HIS A 1 168 ? 47.825 8.178 -81.558 1.00 92.31 168 HIS A O 1
ATOM 1299 N N . ASP A 1 169 ? 48.956 8.255 -79.612 1.00 92.38 169 ASP A N 1
ATOM 1300 C CA . ASP A 1 169 ? 50.200 8.790 -80.174 1.00 92.38 169 ASP A CA 1
ATOM 1301 C C . ASP A 1 169 ? 50.782 7.840 -81.234 1.00 92.38 169 ASP A C 1
ATOM 1303 O O . ASP A 1 169 ? 51.050 8.261 -82.354 1.00 92.38 169 ASP A O 1
ATOM 1307 N N . LEU A 1 170 ? 50.824 6.529 -80.957 1.00 90.88 170 LEU A N 1
ATOM 1308 C CA . LEU A 1 170 ? 51.224 5.507 -81.935 1.00 90.88 170 LEU A CA 1
ATOM 1309 C C . LEU A 1 170 ? 50.365 5.532 -83.205 1.00 90.88 170 LEU A C 1
ATOM 1311 O O . LEU A 1 170 ? 50.887 5.367 -84.305 1.00 90.88 170 LEU A O 1
ATOM 1315 N N . THR A 1 171 ? 49.043 5.688 -83.077 1.00 89.25 171 THR A N 1
ATOM 1316 C CA . THR A 1 171 ? 48.165 5.774 -84.254 1.00 89.25 171 THR A CA 1
ATOM 1317 C C . THR A 1 171 ? 48.353 7.068 -85.032 1.00 89.25 171 THR A C 1
ATOM 1319 O O . THR A 1 171 ? 48.229 7.041 -86.253 1.00 89.25 171 THR A O 1
ATOM 1322 N N . PHE A 1 172 ? 48.651 8.173 -84.348 1.00 89.19 172 PHE A N 1
ATOM 1323 C CA . PHE A 1 172 ? 48.905 9.465 -84.971 1.00 89.19 172 PHE A CA 1
ATOM 1324 C C . PHE A 1 172 ? 50.210 9.431 -85.772 1.00 89.19 172 PHE A C 1
ATOM 1326 O O . PHE A 1 172 ? 50.176 9.688 -86.974 1.00 89.19 172 PHE A O 1
ATOM 1333 N N . ASP A 1 173 ? 51.306 8.980 -85.152 1.00 86.06 173 ASP A N 1
ATOM 1334 C CA . ASP A 1 173 ? 52.610 8.811 -85.806 1.00 86.06 173 ASP A CA 1
ATOM 1335 C C . ASP A 1 173 ? 52.492 7.907 -87.049 1.00 86.06 173 ASP A C 1
ATOM 1337 O O . ASP A 1 173 ? 53.022 8.210 -88.113 1.00 86.06 173 ASP A O 1
ATOM 1341 N N . HIS A 1 174 ? 51.720 6.814 -86.960 1.00 81.00 174 HIS A N 1
ATOM 1342 C CA . HIS A 1 174 ? 51.535 5.881 -88.078 1.00 81.00 174 HIS A CA 1
ATOM 1343 C C . HIS A 1 174 ? 50.679 6.434 -89.233 1.00 81.00 174 HIS A C 1
ATOM 1345 O O . HIS A 1 174 ? 50.737 5.906 -90.347 1.00 81.00 174 HIS A O 1
ATOM 1351 N N . ILE A 1 175 ? 49.836 7.437 -88.972 1.00 80.56 175 ILE A N 1
ATOM 1352 C CA . ILE A 1 175 ? 49.092 8.160 -90.012 1.00 80.56 175 ILE A CA 1
ATOM 1353 C C . ILE A 1 175 ? 50.012 9.188 -90.671 1.00 80.56 175 ILE A C 1
ATOM 1355 O O . ILE A 1 175 ? 50.036 9.257 -91.897 1.00 80.56 175 ILE A O 1
ATOM 1359 N N . GLU A 1 176 ? 50.789 9.929 -89.879 1.00 76.44 176 GLU A N 1
ATOM 1360 C CA . GLU A 1 176 ? 51.724 10.941 -90.377 1.00 76.44 176 GLU A CA 1
ATOM 1361 C C . GLU A 1 176 ? 52.809 10.308 -91.264 1.00 76.44 176 GLU A C 1
ATOM 1363 O O . GLU A 1 176 ? 53.023 10.762 -92.386 1.00 76.44 176 GLU A O 1
ATOM 1368 N N . ASP A 1 177 ? 53.379 9.168 -90.856 1.00 73.44 177 ASP A N 1
ATOM 1369 C CA . ASP A 1 177 ? 54.349 8.408 -91.662 1.00 73.44 177 ASP A CA 1
ATOM 1370 C C . ASP A 1 177 ? 53.778 7.924 -93.012 1.00 73.44 177 ASP A C 1
ATOM 1372 O O . ASP A 1 177 ? 54.526 7.733 -93.968 1.00 73.44 177 ASP A O 1
ATOM 1376 N N . LYS A 1 178 ? 52.456 7.727 -93.125 1.00 65.75 178 LYS A N 1
ATOM 1377 C CA . LYS A 1 178 ? 51.799 7.298 -94.374 1.00 65.75 178 LYS A CA 1
ATOM 1378 C C . LYS A 1 178 ? 51.414 8.440 -95.312 1.00 65.75 178 LYS A C 1
ATOM 1380 O O . LYS A 1 178 ? 51.079 8.157 -96.458 1.00 65.75 178 LYS A O 1
ATOM 1385 N N . GLU A 1 179 ? 51.422 9.691 -94.855 1.00 58.56 179 GLU A N 1
ATOM 1386 C CA . GLU A 1 179 ? 51.178 10.864 -95.709 1.00 58.56 179 GLU A CA 1
ATOM 1387 C C . GLU A 1 179 ? 52.467 11.412 -96.357 1.00 58.56 179 GLU A C 1
ATOM 1389 O O . GLU A 1 179 ? 52.390 12.291 -97.217 1.00 58.56 179 GLU A O 1
ATOM 1394 N N . VAL A 1 180 ? 53.643 10.897 -95.969 1.00 56.00 180 VAL A N 1
ATOM 1395 C CA . VAL A 1 180 ? 54.965 11.372 -96.430 1.00 56.00 180 VAL A CA 1
ATOM 1396 C C . VAL A 1 180 ? 55.578 10.504 -97.553 1.00 56.00 180 VAL A C 1
ATOM 1398 O O . VAL A 1 180 ? 56.553 10.935 -98.172 1.00 56.00 180 VAL A O 1
ATOM 1401 N N . ASP A 1 181 ? 54.978 9.354 -97.885 1.00 46.59 181 ASP A N 1
ATOM 1402 C CA . ASP A 1 181 ? 55.311 8.499 -99.051 1.00 46.59 181 ASP A CA 1
ATOM 1403 C C . ASP A 1 181 ? 54.310 8.678 -100.214 1.00 46.59 181 ASP A C 1
ATOM 1405 O O . ASP A 1 181 ? 54.756 8.728 -101.388 1.00 46.59 181 ASP A O 1
#

Secondary structure (DSSP, 8-state):
-HHHHHHHHHHHHHHHHHHHHHHHHHHHHHHHHHHHHHHHHHHHHHHHHHHHHHTGGGGHHHHHHHHHHHHHHHHHHHHHHHHHHHHHHHHHHHHHHHHHHHHHHHHHHHHHHHHHHHHHHHHHHHHHHHHHHHHHHHHHHHHHHHHHHHHHHHHHHHHHHHHHHHHHHHHHHHHHHHH--

Sequence (181 aa):
MWEEFMDMFGNGKGIRDDIFQQEMDRLKLAYLDIENSAVQTNLLALNTPIVAARAGELGKGTAVVTQEVRKTAESASDSTANFQALTSSHRDEIEQALVAIRKGAELVEKGVSISFVTASKIESILSTIKVSQSDISTIQEIIEEQKLLSELVKYELQGAKELFTQAHDLTFDHIEDKEVD